Protein AF-A0A9E6C8R5-F1 (afdb_monomer_lite)

Structure (mmCIF, N/CA/C/O backbone):
data_AF-A0A9E6C8R5-F1
#
_entry.id   AF-A0A9E6C8R5-F1
#
loop_
_atom_site.group_PDB
_atom_site.id
_atom_site.type_symbol
_atom_site.label_atom_id
_atom_site.label_alt_id
_atom_site.label_comp_id
_atom_site.label_asym_id
_atom_site.label_entity_id
_atom_site.label_seq_id
_atom_site.pdbx_PDB_ins_code
_atom_site.Cartn_x
_atom_site.Cartn_y
_atom_site.Cartn_z
_atom_site.occupancy
_atom_site.B_iso_or_equiv
_atom_site.auth_seq_id
_atom_site.auth_comp_id
_atom_site.auth_asym_id
_atom_site.auth_atom_id
_atom_site.pdbx_PDB_model_num
ATOM 1 N N . MET A 1 1 ? -7.373 0.174 67.664 1.00 46.62 1 MET A N 1
ATOM 2 C CA . MET A 1 1 ? -8.237 0.165 66.466 1.00 46.62 1 MET A CA 1
ATOM 3 C C . MET A 1 1 ? -7.919 1.408 65.650 1.00 46.62 1 MET A C 1
ATOM 5 O O . MET A 1 1 ? -8.222 2.482 66.146 1.00 46.62 1 MET A O 1
ATOM 9 N N . PRO A 1 2 ? -7.239 1.314 64.494 1.00 46.78 2 PRO A N 1
ATOM 10 C CA . PRO A 1 2 ? -7.049 2.460 63.616 1.00 46.78 2 PRO A CA 1
ATOM 11 C C . PRO A 1 2 ? -8.087 2.467 62.489 1.00 46.78 2 PRO A C 1
ATOM 13 O O . PRO A 1 2 ? -8.407 1.441 61.888 1.00 46.78 2 PRO A O 1
ATOM 16 N N . GLU A 1 3 ? -8.628 3.652 62.257 1.00 43.75 3 GLU A N 1
ATOM 17 C CA . GLU A 1 3 ? -9.770 3.947 61.409 1.00 43.75 3 GLU A CA 1
ATOM 18 C C . GLU A 1 3 ? -9.451 3.735 59.923 1.00 43.75 3 GLU A C 1
ATOM 20 O O . GLU A 1 3 ? -8.502 4.290 59.368 1.00 43.75 3 GLU A O 1
ATOM 25 N N . THR A 1 4 ? -10.273 2.932 59.249 1.00 51.59 4 THR A N 1
ATOM 26 C CA . THR A 1 4 ? -10.232 2.734 57.799 1.00 51.59 4 THR A CA 1
ATOM 27 C C . THR A 1 4 ? -10.809 3.953 57.080 1.00 51.59 4 THR A C 1
ATOM 29 O O . THR A 1 4 ? -11.923 3.914 56.557 1.00 51.59 4 THR A O 1
ATOM 32 N N . GLY A 1 5 ? -10.039 5.039 57.022 1.00 42.12 5 GLY A N 1
ATOM 33 C CA . GLY A 1 5 ? -10.281 6.168 56.128 1.00 42.12 5 GLY A CA 1
ATOM 34 C C . GLY A 1 5 ? -9.971 5.777 54.684 1.00 42.12 5 GLY A C 1
ATOM 35 O O . GLY A 1 5 ? -8.916 6.115 54.151 1.00 42.12 5 GLY A O 1
ATOM 36 N N . LYS A 1 6 ? -10.873 5.027 54.037 1.00 45.75 6 LYS A N 1
ATOM 37 C CA . LYS A 1 6 ? -10.814 4.781 52.589 1.00 45.75 6 LYS A CA 1
ATOM 38 C C . LYS A 1 6 ? -11.034 6.109 51.867 1.00 45.75 6 LYS A C 1
ATOM 40 O O . LYS A 1 6 ? -12.167 6.514 51.623 1.00 45.75 6 LYS A O 1
ATOM 45 N N . ALA A 1 7 ? -9.945 6.783 51.514 1.00 43.62 7 ALA A N 1
ATOM 46 C CA . ALA A 1 7 ? -9.972 7.864 50.546 1.00 43.62 7 ALA A CA 1
ATOM 47 C C . ALA A 1 7 ? -10.438 7.288 49.198 1.00 43.62 7 ALA A C 1
ATOM 49 O O . ALA A 1 7 ? -9.645 6.727 48.441 1.00 43.62 7 ALA A O 1
ATOM 50 N N . ASN A 1 8 ? -11.735 7.406 48.905 1.00 55.06 8 ASN A N 1
ATOM 51 C CA . ASN A 1 8 ? -12.292 7.198 47.571 1.00 55.06 8 ASN A CA 1
ATOM 52 C C . ASN A 1 8 ? -11.778 8.320 46.660 1.00 55.06 8 ASN A C 1
ATOM 54 O O . ASN A 1 8 ? -12.483 9.277 46.356 1.00 55.06 8 ASN A O 1
ATOM 58 N N . HIS A 1 9 ? -10.507 8.239 46.271 1.00 60.25 9 HIS A N 1
ATOM 59 C CA . HIS A 1 9 ? -9.936 9.130 45.277 1.00 60.25 9 HIS A CA 1
ATOM 60 C C . HIS A 1 9 ? -10.519 8.723 43.925 1.00 60.25 9 HIS A C 1
ATOM 62 O O . HIS A 1 9 ? -10.131 7.709 43.345 1.00 60.25 9 HIS A O 1
ATOM 68 N N . GLU A 1 10 ? -11.497 9.485 43.444 1.00 69.62 10 GLU A N 1
ATOM 69 C CA . GLU A 1 10 ? -12.128 9.257 42.151 1.00 69.62 10 GLU A CA 1
ATOM 70 C C . GLU A 1 10 ? -11.094 9.487 41.033 1.00 69.62 10 GLU A C 1
ATOM 72 O O . GLU A 1 10 ? -10.751 10.613 40.668 1.00 69.62 10 GLU A O 1
ATOM 77 N N . ILE A 1 11 ? -10.518 8.402 40.507 1.00 80.38 11 ILE A N 1
ATOM 78 C CA . ILE A 1 11 ? -9.509 8.479 39.449 1.00 80.38 11 ILE A CA 1
ATOM 79 C C . ILE A 1 11 ? -10.226 8.786 38.130 1.00 80.38 11 ILE A C 1
ATOM 81 O O . ILE A 1 11 ? -10.865 7.921 37.533 1.00 80.38 11 ILE A O 1
ATOM 85 N N . ILE A 1 12 ? -10.092 10.020 37.645 1.00 84.69 12 ILE A N 1
ATOM 86 C CA . ILE A 1 12 ? -10.674 10.454 36.366 1.00 84.69 12 ILE A CA 1
ATOM 87 C C . ILE A 1 12 ? -9.771 10.015 35.207 1.00 84.69 12 ILE A C 1
ATOM 89 O O . ILE A 1 12 ? -8.586 10.330 35.188 1.00 84.69 12 ILE A O 1
ATOM 93 N N . GLY A 1 13 ? -10.304 9.349 34.187 1.00 85.81 13 GLY A N 1
ATOM 94 C CA . GLY A 1 13 ? -9.574 8.979 32.974 1.00 85.81 13 GLY A CA 1
ATOM 95 C C . GLY A 1 13 ? -10.303 9.391 31.696 1.00 85.81 13 GLY A C 1
ATOM 96 O O . GLY A 1 13 ? -11.513 9.603 31.678 1.00 85.81 13 GLY A O 1
ATOM 97 N N . TYR A 1 14 ? -9.563 9.534 30.598 1.00 90.00 14 TYR A N 1
ATOM 98 C CA . TYR A 1 14 ? -10.155 9.837 29.295 1.00 90.00 14 TYR A CA 1
ATOM 99 C C . TYR A 1 14 ? -10.626 8.553 28.606 1.00 90.00 14 TYR A C 1
ATOM 101 O O . TYR A 1 14 ? -9.840 7.628 28.403 1.00 90.00 14 TYR A O 1
ATOM 109 N N . CYS A 1 15 ? -11.900 8.495 28.214 1.00 88.81 15 CYS A N 1
ATOM 110 C CA . CYS A 1 15 ? -12.435 7.364 27.464 1.00 88.81 15 CYS A CA 1
ATOM 111 C C . CYS A 1 15 ? -12.283 7.595 25.946 1.00 88.81 15 CYS A C 1
ATOM 113 O O . CYS A 1 15 ? -12.940 8.495 25.420 1.00 88.81 15 CYS A O 1
ATOM 115 N N . PRO A 1 16 ? -11.517 6.769 25.204 1.00 88.06 16 PRO A N 1
ATOM 116 C CA . PRO A 1 16 ? -11.332 6.942 23.758 1.00 88.06 16 PRO A CA 1
ATOM 117 C C . PRO A 1 16 ? -12.600 6.660 22.938 1.00 88.06 16 PRO A C 1
ATOM 119 O O . PRO A 1 16 ? -12.748 7.198 21.844 1.00 88.06 16 PRO A O 1
ATOM 122 N N . LYS A 1 17 ? -13.536 5.852 23.461 1.00 86.19 17 LYS A N 1
ATOM 123 C CA . LYS A 1 17 ? -14.826 5.583 22.800 1.00 86.19 17 LYS A CA 1
ATOM 124 C C . LYS A 1 17 ? -15.807 6.747 22.953 1.00 86.19 17 LYS A C 1
ATOM 126 O O . LYS A 1 17 ? -16.404 7.170 21.974 1.00 86.19 17 LYS A O 1
ATOM 131 N N . CYS A 1 18 ? -15.946 7.286 24.164 1.00 84.94 18 CYS A N 1
ATOM 132 C CA . CYS A 1 18 ? -16.895 8.368 24.450 1.00 84.94 18 CYS A CA 1
ATOM 133 C C . CYS A 1 18 ? -16.285 9.776 24.359 1.00 84.94 18 CYS A C 1
ATOM 135 O O . CYS A 1 18 ? -16.958 10.739 24.715 1.00 84.94 18 CYS A O 1
ATOM 137 N N . ARG A 1 19 ? -15.004 9.885 23.984 1.00 88.06 19 ARG A N 1
ATOM 138 C CA . ARG A 1 19 ? -14.219 11.123 23.836 1.00 88.06 19 ARG A CA 1
ATOM 139 C C . ARG A 1 19 ? -14.355 12.147 24.975 1.00 88.06 19 ARG A C 1
ATOM 141 O O . ARG A 1 19 ? -14.205 13.341 24.743 1.00 88.06 19 ARG A O 1
ATOM 148 N N . ALA A 1 20 ? -14.590 11.703 26.209 1.00 88.06 20 ALA A N 1
ATOM 149 C CA . ALA A 1 20 ? -14.693 12.590 27.369 1.00 88.06 20 ALA A CA 1
ATOM 150 C C . ALA A 1 20 ? -13.977 12.008 28.592 1.00 88.06 20 ALA A C 1
ATOM 152 O O . ALA A 1 20 ? -13.767 10.792 28.685 1.00 88.06 20 ALA A O 1
ATOM 153 N N . LYS A 1 21 ? -13.617 12.891 29.528 1.00 88.50 21 LYS A N 1
ATOM 154 C CA . LYS A 1 21 ? -13.040 12.539 30.831 1.00 88.50 21 LYS A CA 1
ATOM 155 C C . LYS A 1 21 ? -14.154 12.050 31.757 1.00 88.50 21 LYS A C 1
ATOM 157 O O . LYS A 1 21 ? -15.182 12.709 31.863 1.00 88.50 21 LYS A O 1
ATOM 162 N N . ARG A 1 22 ? -13.972 10.883 32.370 1.00 87.81 22 ARG A N 1
ATOM 163 C CA . ARG A 1 22 ? -14.955 10.227 33.245 1.00 87.81 22 ARG A CA 1
ATOM 164 C C . ARG A 1 22 ? -14.255 9.459 34.372 1.00 87.81 22 ARG A C 1
ATOM 166 O O . ARG A 1 22 ? -13.085 9.111 34.196 1.00 87.81 22 ARG A O 1
ATOM 173 N N . PRO A 1 23 ? -14.940 9.163 35.488 1.00 88.50 23 PRO A N 1
ATOM 174 C CA . PRO A 1 23 ? -14.407 8.271 36.512 1.00 88.50 23 PRO A CA 1
ATOM 175 C C . PRO A 1 23 ? -14.129 6.880 35.947 1.00 88.50 23 PRO A C 1
ATOM 177 O O . PRO A 1 23 ? -14.907 6.341 35.154 1.00 88.50 23 PRO A O 1
ATOM 180 N N . ILE A 1 24 ? -12.999 6.307 36.348 1.00 85.88 24 ILE A N 1
ATOM 181 C CA . ILE A 1 24 ? -12.630 4.932 36.019 1.00 85.88 24 ILE A CA 1
ATOM 182 C C . ILE A 1 24 ? -13.363 3.992 36.982 1.00 85.88 24 ILE A C 1
ATOM 184 O O . ILE A 1 24 ? -13.130 4.046 38.186 1.00 85.88 24 ILE A O 1
ATOM 188 N N . GLN A 1 25 ? -14.205 3.099 36.458 1.00 85.25 25 GLN A N 1
ATOM 189 C CA . GLN A 1 25 ? -14.754 1.984 37.235 1.00 85.25 25 GLN A CA 1
ATOM 190 C C . GLN A 1 25 ? -13.747 0.829 37.286 1.00 85.25 25 GLN A C 1
ATOM 192 O O . GLN A 1 25 ? -13.113 0.525 36.273 1.00 85.25 25 GLN A O 1
ATOM 197 N N . ASN A 1 26 ? -13.619 0.177 38.445 1.00 82.88 26 ASN A N 1
ATOM 198 C CA . ASN A 1 26 ? -12.652 -0.898 38.717 1.00 82.88 26 ASN A CA 1
ATOM 199 C C . ASN A 1 26 ? -11.202 -0.515 38.338 1.00 82.88 26 ASN A C 1
ATOM 201 O O . ASN A 1 26 ? -10.654 -1.066 37.380 1.00 82.88 26 ASN A O 1
ATOM 205 N N . PRO A 1 27 ? -10.590 0.469 39.029 1.00 82.12 27 PRO A N 1
ATOM 206 C CA . PRO A 1 27 ? -9.219 0.886 38.757 1.00 82.12 27 PRO A CA 1
ATOM 207 C C . PRO A 1 27 ? -8.209 -0.171 39.236 1.00 82.12 27 PRO A C 1
ATOM 209 O O . PRO A 1 27 ? -7.973 -0.322 40.431 1.00 82.12 27 PRO A O 1
ATOM 212 N N . GLU A 1 28 ? -7.568 -0.860 38.297 1.00 83.00 28 GLU A N 1
ATOM 213 C CA . GLU A 1 28 ? -6.452 -1.773 38.549 1.00 83.00 28 GLU A CA 1
ATOM 214 C C . GLU A 1 28 ? -5.106 -1.076 38.274 1.00 83.00 28 GLU A C 1
ATOM 216 O O . GLU A 1 28 ? -4.929 -0.480 37.199 1.00 83.00 28 GLU A O 1
ATOM 221 N N . PRO A 1 29 ? -4.133 -1.144 39.202 1.00 83.88 29 PRO A N 1
ATOM 222 C CA . PRO A 1 29 ? -2.776 -0.672 38.956 1.00 83.88 29 PRO A CA 1
ATOM 223 C C . PRO A 1 29 ? -2.052 -1.625 37.991 1.00 83.88 29 PRO A C 1
ATOM 225 O O . PRO A 1 29 ? -1.995 -2.834 38.200 1.00 83.88 29 PRO A O 1
ATOM 228 N N . VAL A 1 30 ? -1.483 -1.082 36.918 1.00 83.50 30 VAL A N 1
ATOM 229 C CA . VAL A 1 30 ? -0.715 -1.818 35.908 1.00 83.50 30 VAL A CA 1
ATOM 230 C C . VAL A 1 30 ? 0.536 -1.042 35.529 1.00 83.50 3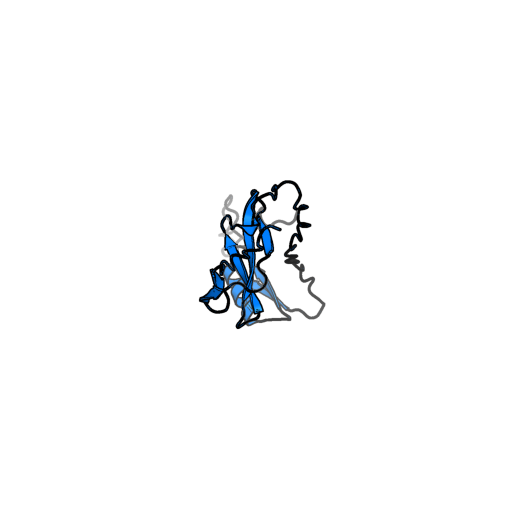0 VAL A C 1
ATOM 232 O O . VAL A 1 30 ? 0.487 0.145 35.215 1.00 83.50 30 VAL A O 1
ATOM 235 N N . PHE A 1 31 ? 1.665 -1.737 35.459 1.00 82.00 31 PHE A N 1
ATOM 236 C CA . PHE A 1 31 ? 2.895 -1.168 34.924 1.00 82.00 31 PHE A CA 1
ATOM 237 C C . PHE A 1 31 ? 2.937 -1.317 33.399 1.00 82.00 31 PHE A C 1
ATOM 239 O O . PHE A 1 31 ? 2.556 -2.342 32.827 1.00 82.00 31 PHE A O 1
ATOM 246 N N . THR A 1 32 ? 3.382 -0.263 32.717 1.00 82.44 32 THR A N 1
ATOM 247 C CA . THR A 1 32 ? 3.688 -0.317 31.279 1.00 82.44 32 THR A CA 1
ATOM 248 C C . THR A 1 32 ? 4.952 -1.142 31.021 1.00 82.44 32 THR A C 1
ATOM 250 O O . THR A 1 32 ? 5.731 -1.395 31.936 1.00 82.44 32 THR A O 1
ATOM 253 N N . SER A 1 33 ? 5.206 -1.513 29.760 1.00 76.31 33 SER A N 1
ATOM 254 C CA . SER A 1 33 ? 6.430 -2.227 29.346 1.00 76.31 33 SER A CA 1
ATOM 255 C C . SER A 1 33 ? 7.724 -1.528 29.771 1.00 76.31 33 SER A C 1
ATOM 257 O O . SER A 1 33 ? 8.744 -2.179 29.945 1.00 76.31 33 SER A O 1
ATOM 259 N N . ASN A 1 34 ? 7.667 -0.207 29.951 1.00 75.75 34 ASN A N 1
ATOM 260 C CA . ASN A 1 34 ? 8.807 0.626 30.320 1.00 75.75 34 ASN A CA 1
ATOM 261 C C . ASN A 1 34 ? 8.826 0.923 31.833 1.00 75.75 34 ASN A C 1
ATOM 263 O O . ASN A 1 34 ? 9.422 1.908 32.255 1.00 75.75 34 ASN A O 1
ATOM 267 N N . GLY A 1 35 ? 8.089 0.152 32.644 1.00 76.06 35 GLY A N 1
ATOM 268 C CA . GLY A 1 35 ? 8.045 0.285 34.104 1.00 76.06 35 GLY A CA 1
ATOM 269 C C . GLY A 1 35 ? 7.279 1.504 34.632 1.00 76.06 35 GLY A C 1
ATOM 270 O O . GLY A 1 35 ? 7.228 1.710 35.841 1.00 76.06 35 GLY A O 1
ATOM 271 N N . ARG A 1 36 ? 6.653 2.320 33.769 1.00 81.00 36 ARG A N 1
ATOM 272 C CA . ARG A 1 36 ? 5.875 3.489 34.219 1.00 81.00 36 ARG A CA 1
ATOM 273 C C . ARG A 1 36 ? 4.543 3.037 34.835 1.00 81.00 36 ARG A C 1
ATOM 275 O O . ARG A 1 36 ? 3.867 2.225 34.189 1.00 81.00 36 ARG A O 1
ATOM 282 N N . PRO A 1 37 ? 4.147 3.576 36.004 1.00 85.06 37 PRO A N 1
ATOM 283 C CA . PRO A 1 37 ? 2.877 3.261 36.649 1.00 85.06 37 PRO A CA 1
ATOM 284 C C . PRO A 1 37 ? 1.697 3.802 35.837 1.00 85.06 37 PRO A C 1
ATOM 286 O O . PRO A 1 37 ? 1.746 4.908 35.281 1.00 85.06 37 PRO A O 1
ATOM 289 N N . ALA A 1 38 ? 0.634 3.013 35.760 1.00 87.31 38 ALA A N 1
ATOM 290 C CA . ALA A 1 38 ? -0.601 3.375 35.092 1.00 87.31 38 ALA A CA 1
ATOM 291 C C . ALA A 1 38 ? -1.797 2.688 35.757 1.00 87.31 38 ALA A C 1
ATOM 293 O O . ALA A 1 38 ? -1.676 1.660 36.409 1.00 87.31 38 ALA A O 1
ATOM 294 N N . VAL A 1 39 ? -2.984 3.248 35.565 1.00 87.50 39 VAL A N 1
ATOM 295 C CA . VAL A 1 39 ? -4.241 2.644 36.008 1.00 87.50 39 VAL A CA 1
ATOM 296 C C . VAL A 1 39 ? -5.061 2.267 34.792 1.00 87.50 39 VAL A C 1
ATOM 298 O O . VAL A 1 39 ? -5.302 3.092 33.903 1.00 87.50 39 VAL A O 1
ATOM 301 N N . ARG A 1 40 ? -5.517 1.019 34.766 1.00 86.62 40 ARG A N 1
ATOM 302 C CA . ARG A 1 40 ? -6.498 0.533 33.802 1.00 86.62 40 ARG A CA 1
ATOM 303 C C . ARG A 1 40 ? -7.835 0.358 34.505 1.00 86.62 40 ARG A C 1
ATOM 305 O O . ARG A 1 40 ? -7.882 -0.071 35.643 1.00 86.62 40 ARG A O 1
ATOM 312 N N . GLY A 1 41 ? -8.921 0.653 33.811 1.00 89.44 41 GLY A N 1
ATOM 313 C CA . GLY A 1 41 ? -10.250 0.257 34.259 1.00 89.44 41 GLY A CA 1
ATOM 314 C C . GLY A 1 41 ? -11.272 0.404 33.147 1.00 89.44 41 GLY A C 1
ATOM 315 O O . GLY A 1 41 ? -10.923 0.415 31.961 1.00 89.44 41 GLY A O 1
ATOM 316 N N . THR A 1 42 ? -12.536 0.516 33.528 1.00 90.19 42 THR A N 1
ATOM 317 C CA . THR A 1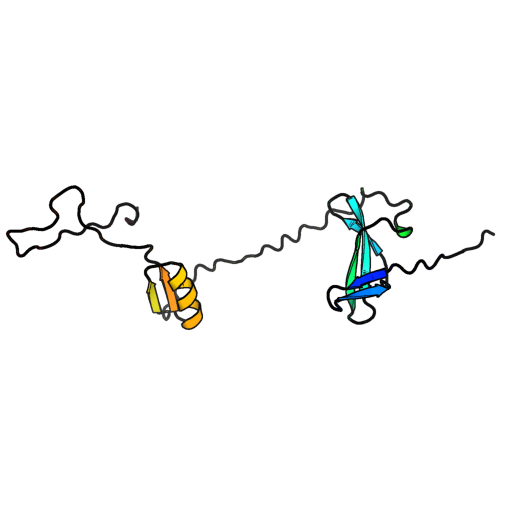 42 ? -13.683 0.428 32.623 1.00 90.19 42 THR A CA 1
ATOM 318 C C . THR A 1 42 ? -14.495 1.718 32.643 1.00 90.19 42 THR A C 1
ATOM 320 O O . THR A 1 42 ? -14.630 2.386 33.666 1.00 90.19 42 THR A O 1
ATOM 323 N N . CYS A 1 43 ? -15.015 2.107 31.481 1.00 88.00 43 CYS A N 1
ATOM 324 C CA . CYS A 1 43 ? -15.901 3.252 31.342 1.00 88.00 43 CYS A CA 1
ATOM 325 C C . CYS A 1 43 ? -17.329 2.888 31.787 1.00 88.00 43 CYS A C 1
ATOM 327 O O . CYS A 1 43 ? -17.880 1.947 31.212 1.00 88.00 43 CYS A O 1
ATOM 329 N N . PRO A 1 44 ? -17.966 3.671 32.680 1.00 88.19 44 PRO A N 1
ATOM 330 C CA . PRO A 1 44 ? -19.337 3.424 33.149 1.00 88.19 44 PRO A CA 1
ATOM 331 C C . PRO A 1 44 ? -20.390 3.442 32.034 1.00 88.19 44 PRO A C 1
ATOM 333 O O . PRO A 1 44 ? -21.420 2.795 32.141 1.00 88.19 44 PRO A O 1
ATOM 336 N N . VAL A 1 45 ? -20.145 4.208 30.966 1.00 87.19 45 VAL A N 1
ATOM 337 C CA . VAL A 1 45 ? -21.152 4.470 29.924 1.00 87.19 45 VAL A CA 1
ATOM 338 C C . VAL A 1 45 ? -21.095 3.450 28.792 1.00 87.19 45 VAL A C 1
ATOM 340 O O . VAL A 1 45 ? -22.122 3.007 28.301 1.00 87.19 45 VAL A O 1
ATOM 343 N N . CYS A 1 46 ? -19.893 3.099 28.330 1.00 87.06 46 CYS A N 1
ATOM 344 C CA . CYS A 1 46 ? -19.726 2.262 27.134 1.00 87.06 46 CYS A CA 1
ATOM 345 C C . CYS A 1 46 ? -19.011 0.934 27.389 1.00 87.06 46 CYS A C 1
ATOM 347 O O . CYS A 1 46 ? -18.692 0.229 26.430 1.00 87.06 46 CYS A O 1
ATOM 349 N N . GLY A 1 47 ? -18.626 0.648 28.637 1.00 84.00 47 GLY A N 1
ATOM 350 C CA . GLY A 1 47 ? -17.791 -0.508 28.975 1.00 84.00 47 GLY A CA 1
ATOM 351 C C . GLY A 1 47 ? -16.394 -0.485 28.334 1.00 84.00 47 GLY A C 1
ATOM 352 O O . GLY A 1 47 ? -15.670 -1.474 28.359 1.00 84.00 47 GLY A O 1
ATOM 353 N N . GLY A 1 48 ? -15.994 0.621 27.697 1.00 85.12 48 GLY A N 1
ATOM 354 C CA . GLY A 1 48 ? -14.692 0.752 27.051 1.00 85.12 48 GLY A CA 1
ATOM 355 C C . GLY A 1 48 ? -13.554 0.809 28.065 1.00 85.12 48 GLY A C 1
ATOM 356 O O . GLY A 1 48 ? -13.697 1.405 29.128 1.00 85.12 48 GLY A O 1
ATOM 357 N N . THR A 1 49 ? -12.397 0.252 27.718 1.00 86.38 49 THR A N 1
ATOM 358 C CA . THR A 1 49 ? -11.204 0.327 28.567 1.00 86.38 49 THR A CA 1
ATOM 359 C C . THR A 1 49 ? -10.687 1.760 28.649 1.00 86.38 49 THR A C 1
ATOM 361 O O . THR A 1 49 ? -10.361 2.361 27.620 1.00 86.38 49 THR A O 1
ATOM 364 N N . ILE A 1 50 ? -10.581 2.286 29.864 1.00 88.94 50 ILE A N 1
ATOM 365 C CA . ILE A 1 50 ? -9.938 3.563 30.166 1.00 88.94 50 ILE A CA 1
ATOM 366 C C . ILE A 1 50 ? -8.532 3.272 30.688 1.00 88.94 50 ILE A C 1
ATOM 368 O O . ILE A 1 50 ? -8.331 2.366 31.496 1.00 88.94 50 ILE A O 1
ATOM 372 N N . PHE A 1 51 ? -7.558 4.038 30.204 1.00 88.19 51 PHE A N 1
ATOM 373 C CA . PHE A 1 51 ? -6.169 3.939 30.627 1.00 88.19 51 PHE A CA 1
ATOM 374 C C . PHE A 1 51 ? -5.673 5.323 31.034 1.00 88.19 51 PHE A C 1
ATOM 376 O O . PHE A 1 51 ? -5.748 6.266 30.244 1.00 88.19 51 PHE A O 1
ATOM 383 N N . ARG A 1 52 ? -5.182 5.453 32.267 1.00 84.62 52 ARG A N 1
ATOM 384 C CA . ARG A 1 52 ? -4.584 6.683 32.790 1.00 84.62 52 ARG A CA 1
ATOM 385 C C . ARG A 1 52 ? -3.129 6.411 33.138 1.00 84.62 52 ARG A C 1
ATOM 387 O O . ARG A 1 52 ? -2.836 5.566 33.973 1.00 84.62 52 ARG A O 1
ATOM 394 N N . LEU A 1 53 ? -2.227 7.154 32.513 1.00 84.00 53 LEU A N 1
ATOM 395 C CA . LEU A 1 53 ? -0.810 7.161 32.869 1.00 84.00 53 LEU A CA 1
ATOM 396 C C . LEU A 1 53 ? -0.602 7.994 34.140 1.00 84.00 53 LEU A C 1
ATOM 398 O O . LEU A 1 53 ? -1.182 9.074 34.259 1.00 84.00 53 LEU A O 1
ATOM 402 N N . GLY A 1 54 ? 0.236 7.512 35.057 1.00 80.31 54 GLY A N 1
ATOM 403 C CA . GLY A 1 54 ? 0.615 8.236 36.271 1.00 80.31 54 GLY A CA 1
ATOM 404 C C . GLY A 1 54 ? 0.541 7.379 37.532 1.00 80.31 54 GLY A C 1
ATOM 405 O O . GLY A 1 54 ? -0.246 6.436 37.615 1.00 80.31 54 GLY A O 1
ATOM 406 N N . ALA A 1 55 ? 1.361 7.740 38.520 1.00 70.19 55 ALA A N 1
ATOM 407 C CA . ALA A 1 55 ? 1.316 7.137 39.843 1.00 70.19 55 ALA A CA 1
ATOM 408 C C . ALA A 1 55 ? 0.016 7.554 40.538 1.00 70.19 55 ALA A C 1
ATOM 410 O O . ALA A 1 55 ? -0.239 8.736 40.760 1.00 70.19 55 ALA A O 1
ATOM 411 N N . THR A 1 56 ? -0.827 6.578 40.845 1.00 71.62 56 THR A N 1
ATOM 412 C CA . THR A 1 56 ? -1.964 6.750 41.755 1.00 71.62 56 THR A CA 1
ATOM 413 C C 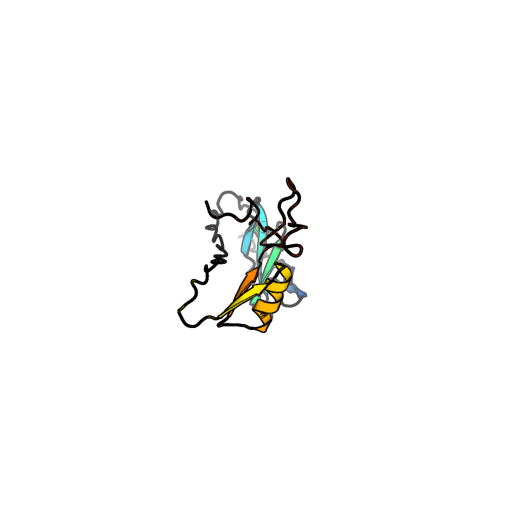. THR A 1 56 ? -1.607 6.162 43.120 1.00 71.62 56 THR A C 1
ATOM 415 O O . THR A 1 56 ? -0.687 5.344 43.189 1.00 71.62 56 THR A O 1
ATOM 418 N N . PRO A 1 57 ? -2.335 6.508 44.199 1.00 71.25 57 PRO A N 1
ATOM 419 C CA . PRO A 1 57 ? -2.118 5.921 45.528 1.00 71.25 57 PRO A CA 1
ATOM 420 C C . PRO A 1 57 ? -2.115 4.382 45.530 1.00 71.25 57 PRO A C 1
ATOM 422 O O . PRO A 1 57 ? -1.424 3.768 46.331 1.00 71.25 57 PRO A O 1
ATOM 425 N N . LEU A 1 58 ? -2.794 3.761 44.557 1.00 66.94 58 LEU A N 1
ATOM 426 C CA . LEU A 1 58 ? -2.817 2.310 44.325 1.00 66.94 58 LEU A CA 1
ATOM 427 C C . LEU A 1 58 ? -1.453 1.697 43.941 1.00 66.94 58 LEU A C 1
ATOM 429 O O . LEU A 1 58 ? -1.348 0.481 43.847 1.00 66.94 58 LEU A O 1
ATOM 433 N N . HIS A 1 59 ? -0.425 2.512 43.692 1.00 65.69 59 HIS A N 1
ATOM 434 C CA . HIS A 1 59 ? 0.937 2.066 43.378 1.00 65.69 59 HIS A CA 1
ATOM 435 C C . HIS A 1 59 ? 1.895 2.130 44.582 1.00 65.69 59 HIS A C 1
ATOM 437 O O . HIS A 1 59 ? 3.058 1.753 44.441 1.00 65.69 59 HIS A O 1
ATOM 443 N N . GLN A 1 60 ? 1.450 2.602 45.756 1.00 67.12 60 GLN A N 1
ATOM 444 C CA . GLN A 1 60 ? 2.278 2.608 46.968 1.00 67.12 60 GLN A CA 1
ATOM 445 C C . GLN A 1 60 ? 2.590 1.162 47.390 1.00 67.12 60 GLN A C 1
ATOM 447 O O . GLN A 1 60 ? 1.703 0.425 47.804 1.00 67.12 60 GLN A O 1
ATOM 452 N N . GLY A 1 61 ? 3.854 0.750 47.252 1.00 66.06 61 GLY A N 1
ATOM 453 C CA . GLY A 1 61 ? 4.340 -0.573 47.669 1.00 66.06 61 GLY A CA 1
ATOM 454 C C . GLY A 1 61 ? 4.378 -1.656 46.583 1.00 66.06 61 GLY A C 1
ATOM 455 O O . GLY A 1 61 ? 4.847 -2.757 46.858 1.00 66.06 61 GLY A O 1
ATOM 456 N N . LEU A 1 62 ? 3.955 -1.370 45.346 1.00 65.69 62 LEU A N 1
ATOM 457 C CA . LEU A 1 62 ? 4.077 -2.312 44.225 1.00 65.69 62 LEU A CA 1
ATOM 458 C C . LEU A 1 62 ? 5.364 -2.031 43.437 1.00 65.69 62 LEU A C 1
ATOM 460 O O . LEU A 1 62 ? 5.536 -0.941 42.892 1.00 65.69 62 LEU A O 1
ATOM 464 N N . THR A 1 63 ? 6.275 -3.005 43.352 1.00 59.28 63 THR A N 1
ATOM 465 C CA . THR A 1 63 ? 7.481 -2.884 42.519 1.00 59.28 63 THR A CA 1
ATOM 466 C C . THR A 1 63 ? 7.201 -3.348 41.077 1.00 59.28 63 THR A C 1
ATOM 468 O O . THR A 1 63 ? 6.487 -4.333 40.874 1.00 59.28 63 THR A O 1
ATOM 471 N N . PRO A 1 64 ? 7.779 -2.699 40.043 1.00 61.88 64 PRO A N 1
ATOM 472 C CA . PRO A 1 64 ? 7.576 -3.070 38.632 1.00 61.88 64 PRO A CA 1
ATOM 473 C C . PRO A 1 64 ? 8.070 -4.480 38.246 1.00 61.88 64 PRO A C 1
ATOM 475 O O . PRO A 1 64 ? 7.833 -4.932 37.126 1.00 61.88 64 PRO A O 1
ATOM 478 N N . ALA A 1 65 ? 8.780 -5.168 39.148 1.00 58.00 65 ALA A N 1
ATOM 479 C CA . ALA A 1 65 ? 9.549 -6.379 38.870 1.00 58.00 65 ALA A CA 1
ATOM 480 C C . ALA A 1 65 ? 8.706 -7.659 38.692 1.00 58.00 65 ALA A C 1
ATOM 482 O O . ALA A 1 65 ? 9.248 -8.679 38.275 1.00 58.00 65 ALA A O 1
ATOM 483 N N . GLN A 1 66 ? 7.399 -7.636 38.984 1.00 54.62 66 GLN A N 1
ATOM 484 C CA . GLN A 1 66 ? 6.557 -8.846 38.962 1.00 54.62 66 GLN A CA 1
ATOM 485 C C . GLN A 1 66 ? 5.453 -8.862 37.902 1.00 54.62 66 GLN A C 1
ATOM 487 O O . GLN A 1 66 ? 4.738 -9.859 37.774 1.00 54.62 66 GLN A O 1
ATOM 492 N N . THR A 1 67 ? 5.314 -7.819 37.083 1.00 48.09 67 THR A N 1
ATOM 493 C CA . THR A 1 67 ? 4.456 -7.919 35.897 1.00 48.09 67 THR A CA 1
ATOM 494 C C . THR A 1 67 ? 5.151 -8.800 34.872 1.00 48.09 67 THR A C 1
ATOM 496 O O . THR A 1 67 ? 5.924 -8.321 34.045 1.00 48.09 67 THR A O 1
ATOM 499 N N . LYS A 1 68 ? 4.868 -10.109 34.960 1.00 50.78 68 LYS A N 1
ATOM 500 C CA . LYS A 1 68 ? 5.129 -11.110 33.925 1.00 50.78 68 LYS A CA 1
ATOM 501 C C . LYS A 1 68 ? 4.957 -10.432 32.578 1.00 50.78 68 LYS A C 1
ATOM 503 O O . LYS A 1 68 ? 3.883 -9.886 32.305 1.00 50.78 68 LYS A O 1
ATOM 508 N N . ALA A 1 69 ? 6.028 -10.440 31.784 1.00 49.22 69 ALA A N 1
ATOM 509 C CA . ALA A 1 69 ? 5.974 -10.099 30.379 1.00 49.22 69 ALA A CA 1
ATOM 510 C C . ALA A 1 69 ? 4.667 -10.677 29.840 1.00 49.22 69 ALA A C 1
ATOM 512 O O . ALA A 1 69 ? 4.463 -11.894 29.882 1.00 49.22 69 ALA A O 1
ATOM 513 N N . LYS A 1 70 ? 3.734 -9.806 29.425 1.00 49.34 70 LYS A N 1
ATOM 514 C CA . LYS A 1 70 ? 2.602 -10.262 28.621 1.00 49.34 70 LYS A CA 1
ATOM 515 C C . LYS A 1 70 ? 3.223 -11.185 27.577 1.00 49.34 70 LYS A C 1
ATOM 517 O O . LYS A 1 70 ? 4.237 -10.767 26.999 1.00 49.34 70 LYS A O 1
ATOM 522 N N . PRO A 1 71 ? 2.664 -12.383 27.309 1.00 42.25 71 PRO A N 1
ATOM 523 C CA . PRO A 1 71 ? 3.019 -13.037 26.073 1.00 42.25 71 PRO A CA 1
ATOM 524 C C . PRO A 1 71 ? 2.821 -11.945 25.044 1.00 42.25 71 PRO A C 1
ATOM 526 O O . PRO A 1 71 ? 1.754 -11.316 24.997 1.00 42.25 71 PRO A O 1
ATOM 529 N N . SER A 1 72 ? 3.896 -11.622 24.332 1.00 47.50 72 SER A N 1
ATOM 530 C CA . SER A 1 72 ? 3.776 -10.961 23.062 1.00 47.50 72 SER A CA 1
ATOM 531 C C . SER A 1 72 ? 2.795 -11.856 22.323 1.00 47.50 72 SER A C 1
ATOM 533 O O . SER A 1 72 ? 3.166 -12.830 21.681 1.00 47.50 72 SER A O 1
ATOM 535 N N . THR A 1 73 ? 1.502 -11.542 22.419 1.00 49.47 73 THR A N 1
ATOM 536 C CA . THR A 1 73 ? 0.608 -11.687 21.298 1.00 49.47 73 THR A CA 1
ATOM 537 C C . THR A 1 73 ? 1.195 -10.669 20.349 1.00 49.47 73 THR A C 1
ATOM 539 O O . THR A 1 73 ? 0.734 -9.536 20.207 1.00 49.47 73 THR A O 1
ATOM 542 N N . GLN A 1 74 ? 2.309 -11.092 19.746 1.00 60.56 74 GLN A N 1
ATOM 543 C CA . GLN A 1 74 ? 2.680 -10.791 18.409 1.00 60.56 74 GLN A CA 1
ATOM 544 C C . GLN A 1 74 ? 1.359 -11.061 17.725 1.00 60.56 74 GLN A C 1
ATOM 546 O O . GLN A 1 74 ? 0.967 -12.195 17.459 1.00 60.56 74 GLN A O 1
ATOM 551 N N . ARG A 1 75 ? 0.576 -9.993 17.566 1.00 51.97 75 ARG A N 1
ATOM 552 C CA . ARG A 1 75 ? -0.416 -9.938 16.532 1.00 51.97 75 ARG A CA 1
ATOM 553 C C . ARG A 1 75 ? 0.478 -9.994 15.316 1.00 51.97 75 ARG A C 1
ATOM 555 O O . ARG A 1 75 ? 0.860 -8.959 14.771 1.00 51.97 75 ARG A O 1
ATOM 562 N N . THR A 1 76 ? 0.895 -11.214 14.983 1.00 47.66 76 THR A N 1
ATOM 563 C CA . THR A 1 76 ? 1.264 -11.634 13.665 1.00 47.66 76 THR A CA 1
ATOM 564 C C . THR A 1 76 ? 0.058 -11.161 12.897 1.00 47.66 76 THR A C 1
ATOM 566 O O . THR A 1 76 ? -1.000 -11.779 12.812 1.00 47.66 76 THR A O 1
ATOM 569 N N . ARG A 1 77 ? 0.175 -9.938 12.380 1.00 53.16 77 ARG A N 1
ATOM 570 C CA . ARG A 1 77 ? -0.475 -9.606 11.144 1.00 53.16 77 ARG A CA 1
ATOM 571 C C . ARG A 1 77 ? 0.217 -10.563 10.190 1.00 53.16 77 ARG A C 1
ATOM 573 O O . ARG A 1 77 ? 1.116 -10.165 9.461 1.00 53.16 77 ARG A O 1
ATOM 580 N N . ASN A 1 78 ? -0.224 -11.821 10.212 1.00 56.16 78 ASN A N 1
ATOM 581 C CA . ASN A 1 78 ? -0.282 -12.669 9.055 1.00 56.16 78 ASN A CA 1
ATOM 582 C C . ASN A 1 78 ? -1.224 -11.912 8.125 1.00 56.16 78 ASN A C 1
ATOM 584 O O . ASN A 1 78 ? -2.372 -12.265 7.889 1.00 56.16 78 ASN A O 1
ATOM 588 N N . ARG A 1 79 ? -0.706 -10.810 7.574 1.00 52.34 79 ARG A N 1
ATOM 589 C CA . ARG A 1 79 ? -0.968 -10.448 6.210 1.00 52.34 79 ARG A CA 1
ATOM 590 C C . ARG A 1 79 ? -0.276 -11.558 5.452 1.00 52.34 79 ARG A C 1
ATOM 592 O O . ARG A 1 79 ? 0.824 -11.375 4.945 1.00 52.34 79 ARG A O 1
ATOM 599 N N . SER A 1 80 ? -0.915 -12.724 5.473 1.00 52.47 80 SER A N 1
ATOM 600 C CA . SER A 1 80 ? -0.682 -13.777 4.530 1.00 52.47 80 SER A CA 1
ATOM 601 C C . SER A 1 80 ? -0.808 -13.048 3.209 1.00 52.47 80 SER A C 1
ATOM 603 O O . SER A 1 80 ? -1.900 -12.676 2.775 1.00 52.47 80 SER A O 1
ATOM 605 N N . GLN A 1 81 ? 0.335 -12.718 2.617 1.00 60.62 81 GLN A N 1
ATOM 606 C CA . GLN A 1 81 ? 0.421 -12.641 1.184 1.00 60.62 81 GLN A CA 1
ATOM 607 C C . GLN A 1 81 ? 0.081 -14.061 0.765 1.00 60.62 81 GLN A C 1
ATOM 609 O O . GLN A 1 81 ? 0.950 -14.901 0.595 1.00 60.62 81 GLN A O 1
ATOM 614 N N . THR A 1 82 ? -1.218 -14.357 0.717 1.00 48.00 82 THR A N 1
ATOM 615 C CA . THR A 1 82 ? -1.735 -15.433 -0.093 1.00 48.00 82 THR A CA 1
ATOM 616 C C . THR A 1 82 ? -1.238 -15.061 -1.471 1.00 48.00 82 THR A C 1
ATOM 618 O O . THR A 1 82 ? -1.789 -14.164 -2.121 1.00 48.00 82 THR A O 1
ATOM 621 N N . THR A 1 83 ? -0.119 -15.660 -1.860 1.00 50.47 83 THR A N 1
ATOM 622 C CA . THR A 1 83 ? 0.197 -15.924 -3.246 1.00 50.47 83 THR A CA 1
ATOM 623 C C . THR A 1 83 ? -1.066 -16.588 -3.765 1.00 50.47 83 THR A C 1
ATOM 625 O O . THR A 1 83 ? -1.351 -17.743 -3.475 1.00 50.47 83 THR A O 1
ATOM 628 N N . LYS A 1 84 ? -1.952 -15.782 -4.363 1.00 58.06 84 LYS A N 1
ATOM 629 C CA . LYS A 1 84 ? -3.180 -16.280 -4.964 1.00 58.06 84 LYS A CA 1
ATOM 630 C C . LYS A 1 84 ? -2.704 -17.133 -6.129 1.00 58.06 84 LYS A C 1
ATOM 632 O O . LYS A 1 84 ? -2.464 -16.599 -7.210 1.00 58.06 84 LYS A O 1
ATOM 637 N N . THR A 1 85 ? -2.463 -18.414 -5.878 1.00 56.22 85 THR A N 1
ATOM 638 C CA . THR A 1 85 ? -2.262 -19.399 -6.928 1.00 56.22 85 THR A CA 1
ATOM 639 C C . THR A 1 85 ? -3.538 -19.338 -7.762 1.00 56.22 85 THR A C 1
ATOM 641 O O . THR A 1 85 ? -4.623 -19.479 -7.189 1.00 56.22 85 THR A O 1
ATOM 644 N N . PRO A 1 86 ? -3.458 -18.977 -9.053 1.00 56.59 86 PRO A N 1
ATOM 645 C CA . PRO A 1 86 ? -4.647 -18.812 -9.870 1.00 56.59 86 PRO A CA 1
ATOM 646 C C . PRO A 1 86 ? -5.323 -20.177 -9.982 1.00 56.59 86 PRO A C 1
ATOM 648 O O . PRO A 1 86 ? -4.821 -21.070 -10.657 1.00 56.59 86 PRO A O 1
ATOM 651 N N . GLY A 1 87 ? -6.442 -20.351 -9.276 1.00 58.78 87 GLY A N 1
ATOM 652 C CA . GLY A 1 87 ? -7.360 -21.449 -9.550 1.00 58.78 87 GLY A CA 1
ATOM 653 C C . GLY A 1 87 ? -7.810 -21.347 -11.007 1.00 58.78 87 GLY A C 1
ATOM 654 O O . GLY A 1 87 ? -7.906 -20.241 -11.546 1.00 58.78 87 GLY A O 1
ATOM 655 N N . SER A 1 88 ? -8.076 -22.487 -11.635 1.00 59.81 88 SER A N 1
ATOM 656 C CA . SER A 1 88 ? -8.333 -22.706 -13.070 1.00 59.81 88 SER A CA 1
ATOM 657 C C . SER A 1 88 ? -9.538 -21.961 -13.690 1.00 59.81 88 SER A C 1
ATOM 659 O O . SER A 1 88 ? -10.003 -22.326 -14.762 1.00 59.81 88 SER A O 1
ATOM 661 N N . GLY A 1 89 ? -10.020 -20.881 -13.067 1.00 68.19 89 GLY A N 1
ATOM 662 C CA . GLY A 1 89 ? -11.039 -19.968 -13.592 1.00 68.19 89 GLY A CA 1
ATOM 663 C C . GLY A 1 89 ? -10.728 -18.475 -13.404 1.00 68.19 89 GLY A C 1
ATOM 664 O O . GLY A 1 89 ? -11.604 -17.647 -13.640 1.00 68.19 89 GLY A O 1
ATOM 665 N N . THR A 1 90 ? -9.521 -18.090 -12.960 1.00 77.62 90 THR A N 1
ATOM 666 C CA . THR A 1 90 ? -9.183 -16.667 -12.754 1.00 77.62 90 THR A CA 1
ATOM 667 C C . THR A 1 90 ? -8.502 -16.032 -13.967 1.00 77.62 90 THR A C 1
ATOM 669 O O . THR A 1 90 ? -7.494 -16.544 -14.449 1.00 77.62 90 THR A O 1
ATOM 672 N N . LYS A 1 91 ? -9.005 -14.878 -14.424 1.00 88.31 91 LYS A N 1
ATOM 673 C CA . LYS A 1 91 ? -8.462 -14.135 -15.574 1.00 88.31 91 LYS A CA 1
ATOM 674 C C . LYS A 1 91 ? -7.243 -13.298 -15.165 1.00 88.31 91 LYS A C 1
ATOM 676 O O . LYS A 1 91 ? -7.286 -12.588 -14.161 1.00 88.31 91 LYS A O 1
ATOM 681 N N . LEU A 1 92 ? -6.158 -13.357 -15.941 1.00 90.94 92 LEU A N 1
ATOM 682 C CA . LEU A 1 92 ? -4.942 -12.565 -15.714 1.00 90.94 92 LEU A CA 1
ATOM 683 C C . LEU A 1 92 ? -5.036 -11.218 -16.442 1.00 90.94 92 LEU A C 1
ATOM 685 O O . LEU A 1 92 ? -5.285 -11.173 -17.641 1.00 90.94 92 LEU A O 1
ATOM 689 N N . VAL A 1 93 ? -4.785 -10.128 -15.723 1.00 90.88 93 VAL A N 1
ATOM 690 C CA . VAL A 1 93 ? -4.718 -8.767 -16.264 1.00 90.88 93 VAL A CA 1
ATOM 691 C C . VAL A 1 93 ? -3.334 -8.206 -15.976 1.00 90.88 93 VAL A C 1
ATOM 693 O O . VAL A 1 93 ? -2.889 -8.176 -14.827 1.00 90.88 93 VAL A O 1
ATOM 696 N N . ILE A 1 94 ? -2.639 -7.763 -17.019 1.00 92.19 94 ILE A N 1
ATOM 697 C CA . ILE A 1 94 ? -1.297 -7.188 -16.909 1.00 92.19 94 ILE A CA 1
ATOM 698 C C . ILE A 1 94 ? -1.399 -5.682 -17.116 1.00 92.19 94 ILE A C 1
ATOM 700 O O . ILE A 1 94 ? -2.047 -5.217 -18.048 1.00 92.19 94 ILE A O 1
ATOM 704 N N . VAL A 1 95 ? -0.763 -4.919 -16.233 1.00 93.38 95 VAL A N 1
ATOM 705 C CA . VAL A 1 95 ? -0.751 -3.454 -16.279 1.00 93.38 95 VAL A CA 1
ATOM 706 C C . VAL A 1 95 ? 0.667 -2.922 -16.160 1.00 93.38 95 VAL A C 1
ATOM 708 O O . VAL A 1 95 ? 1.541 -3.576 -15.612 1.00 93.38 95 VAL A O 1
ATOM 711 N N . GLU A 1 96 ? 0.906 -1.707 -16.626 1.00 91.69 96 GLU A N 1
ATOM 712 C CA . GLU A 1 96 ? 2.258 -1.143 -16.671 1.00 91.69 96 GLU A CA 1
ATOM 713 C C . GLU A 1 96 ? 2.840 -0.804 -15.283 1.00 91.69 96 GLU A C 1
ATOM 715 O O . GLU A 1 96 ? 3.988 -1.139 -14.985 1.00 91.69 96 GLU A O 1
ATOM 720 N N . SER A 1 97 ? 2.043 -0.168 -14.410 1.00 91.81 97 SER A N 1
ATOM 721 C CA . SER A 1 97 ? 2.509 0.348 -13.117 1.00 91.81 97 SER A CA 1
ATOM 722 C C . SER A 1 97 ? 1.865 -0.365 -11.916 1.00 91.81 97 SER A C 1
ATOM 724 O O . SER A 1 97 ? 0.680 -0.720 -11.956 1.00 91.81 97 SER A O 1
ATOM 726 N N . PRO A 1 98 ? 2.597 -0.536 -10.795 1.00 91.25 98 PRO A N 1
ATOM 727 C CA . PRO A 1 98 ? 2.058 -1.159 -9.582 1.00 91.25 98 PRO A CA 1
ATOM 728 C C . PRO A 1 98 ? 0.874 -0.404 -8.974 1.00 91.25 98 PRO A C 1
ATOM 730 O O . PRO A 1 98 ? -0.029 -1.018 -8.405 1.00 91.25 98 PRO A O 1
ATOM 733 N N . ALA A 1 99 ? 0.862 0.926 -9.093 1.00 92.56 99 ALA A N 1
ATOM 734 C CA . ALA A 1 99 ? -0.236 1.754 -8.608 1.00 92.56 99 ALA A CA 1
ATOM 735 C C . ALA A 1 99 ? -1.535 1.442 -9.368 1.00 92.56 99 ALA A C 1
ATOM 737 O O . ALA A 1 99 ? -2.551 1.148 -8.737 1.00 92.56 99 ALA A O 1
ATOM 738 N N . LYS A 1 100 ? -1.473 1.378 -10.709 1.00 90.56 100 LYS A N 1
ATOM 739 C CA . LYS A 1 100 ? -2.603 0.953 -11.551 1.00 90.56 100 LYS A CA 1
ATOM 740 C C . LYS A 1 100 ? -3.079 -0.451 -11.171 1.00 90.56 100 LYS A C 1
ATOM 742 O O . LYS A 1 100 ? -4.281 -0.659 -11.034 1.00 90.56 100 LYS A O 1
ATOM 747 N N . ALA A 1 101 ? -2.161 -1.386 -10.902 1.00 92.88 101 ALA A N 1
ATOM 748 C CA . ALA A 1 101 ? -2.518 -2.751 -10.498 1.00 92.88 101 ALA A CA 1
ATOM 749 C C . ALA A 1 101 ? -3.338 -2.777 -9.204 1.00 92.88 101 ALA A C 1
ATOM 751 O O . ALA A 1 101 ? -4.344 -3.479 -9.120 1.00 92.88 101 ALA A O 1
ATOM 752 N N . ARG A 1 102 ? -2.939 -1.983 -8.201 1.00 90.12 102 ARG A N 1
ATOM 753 C CA . ARG A 1 102 ? -3.659 -1.874 -6.922 1.00 90.12 102 ARG A CA 1
ATOM 754 C C . ARG A 1 102 ? -5.055 -1.293 -7.106 1.00 90.12 102 ARG A C 1
ATOM 756 O O . ARG A 1 102 ? -5.988 -1.770 -6.469 1.00 90.12 102 ARG A O 1
ATOM 763 N N . THR A 1 103 ? -5.189 -0.291 -7.964 1.00 92.38 103 THR A N 1
ATOM 764 C CA . THR A 1 103 ? -6.466 0.363 -8.249 1.00 92.38 103 THR A CA 1
ATOM 765 C C . THR A 1 103 ? -7.406 -0.560 -9.029 1.00 92.38 103 THR A C 1
ATOM 767 O O . THR A 1 103 ? -8.515 -0.824 -8.579 1.00 92.38 103 THR A O 1
ATOM 770 N N . ILE A 1 104 ? -6.944 -1.147 -10.135 1.00 91.50 104 ILE A N 1
ATOM 771 C CA . ILE A 1 104 ? -7.751 -2.032 -10.994 1.00 91.50 104 ILE A CA 1
ATOM 772 C C . ILE A 1 104 ? -8.136 -3.326 -10.267 1.00 91.50 104 ILE A C 1
ATOM 774 O O . ILE A 1 104 ? -9.259 -3.801 -10.404 1.00 91.50 104 ILE A O 1
ATOM 778 N N . SER A 1 105 ? -7.250 -3.862 -9.423 1.00 89.81 105 SER A N 1
ATOM 779 C CA . SER A 1 105 ? -7.549 -5.028 -8.579 1.00 89.81 105 SER A CA 1
ATOM 780 C C . SER A 1 105 ? -8.718 -4.775 -7.617 1.00 89.81 105 SER A C 1
ATOM 782 O O . SER A 1 105 ? -9.518 -5.676 -7.371 1.00 89.81 105 SER A O 1
ATOM 784 N N . ARG A 1 106 ? -8.865 -3.541 -7.110 1.00 89.56 106 ARG A N 1
ATOM 785 C CA . ARG A 1 106 ? -10.013 -3.158 -6.271 1.00 89.56 106 ARG A CA 1
ATOM 786 C C . ARG A 1 106 ? -11.312 -3.075 -7.070 1.00 89.56 106 ARG A C 1
ATOM 788 O O . ARG A 1 106 ? -12.345 -3.444 -6.529 1.00 89.56 106 ARG A O 1
ATOM 795 N N . TYR A 1 107 ? -11.252 -2.623 -8.323 1.00 92.56 107 TYR A N 1
ATOM 796 C CA . TYR A 1 107 ? -12.434 -2.485 -9.177 1.00 92.56 107 TYR A CA 1
ATOM 797 C C . TYR A 1 107 ? -12.942 -3.822 -9.730 1.00 92.56 107 TYR A C 1
ATOM 799 O O . TYR A 1 107 ? -14.138 -4.074 -9.690 1.00 92.56 107 TYR A O 1
ATOM 807 N N . LEU A 1 108 ? -12.052 -4.695 -10.216 1.00 89.19 108 LEU A N 1
ATOM 808 C CA . LEU A 1 108 ? -12.446 -5.975 -10.826 1.00 89.19 108 LEU A CA 1
ATOM 809 C C . LEU A 1 108 ? -12.844 -7.046 -9.797 1.00 89.19 108 LEU A C 1
ATOM 811 O O . LEU A 1 108 ? -13.605 -7.957 -10.110 1.00 89.19 108 LEU A O 1
ATOM 815 N N . GLY A 1 109 ? -12.330 -6.956 -8.568 1.00 85.38 109 GLY A N 1
ATOM 816 C CA . GLY A 1 109 ? -12.723 -7.843 -7.477 1.00 85.38 109 GLY A CA 1
ATOM 817 C C . GLY A 1 109 ? -12.176 -9.274 -7.580 1.00 85.38 109 GLY A C 1
ATOM 818 O O . GLY A 1 109 ? -11.038 -9.518 -7.990 1.00 85.38 109 GLY A O 1
ATOM 819 N N . LYS A 1 110 ? -12.960 -10.242 -7.090 1.00 82.06 110 LYS A N 1
ATOM 820 C CA . LYS A 1 110 ? -12.571 -11.663 -7.028 1.00 82.06 110 LYS A CA 1
ATOM 821 C C . LYS A 1 110 ? -12.716 -12.295 -8.420 1.00 82.06 110 LYS A C 1
ATOM 823 O O . LYS A 1 110 ? -13.687 -12.029 -9.109 1.00 82.06 110 LYS A O 1
ATOM 828 N N . GLY A 1 111 ? -11.757 -13.131 -8.822 1.00 84.81 111 GLY A N 1
ATOM 829 C CA . GLY A 1 111 ? -11.745 -13.780 -10.145 1.00 84.81 111 GLY A CA 1
ATOM 830 C C . GLY A 1 111 ? -10.744 -13.185 -11.140 1.00 84.81 111 GLY A C 1
ATOM 831 O O . GLY A 1 111 ? -10.466 -13.806 -12.162 1.00 84.81 111 GLY A O 1
ATOM 832 N N . TYR A 1 112 ? -10.134 -12.042 -10.815 1.00 88.44 112 TYR A N 1
ATOM 833 C CA . TYR A 1 112 ? -9.064 -1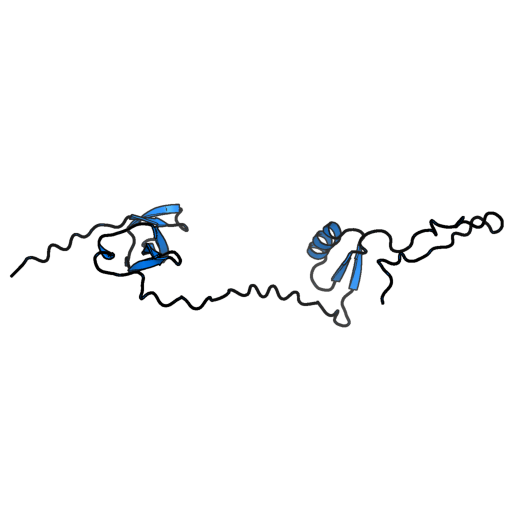1.444 -11.609 1.00 88.44 112 TYR A CA 1
ATOM 834 C C . TYR A 1 112 ? -7.743 -11.427 -10.837 1.00 88.44 112 TYR A C 1
ATOM 836 O O . TYR A 1 112 ? -7.683 -11.067 -9.657 1.00 88.44 112 TYR A O 1
ATOM 844 N N . VAL A 1 113 ? -6.664 -11.805 -11.516 1.00 89.69 113 VAL A N 1
ATOM 845 C CA . VAL A 1 113 ? -5.291 -11.664 -11.032 1.00 89.69 113 VAL A CA 1
ATOM 846 C C . VAL A 1 113 ? -4.671 -10.496 -11.779 1.00 89.69 113 VAL A C 1
ATOM 848 O O . VAL A 1 113 ? -4.440 -10.588 -12.976 1.00 89.69 113 VAL A O 1
ATOM 851 N N . VAL A 1 114 ? -4.404 -9.391 -11.083 1.00 91.69 114 VAL A N 1
ATOM 852 C CA . VAL A 1 114 ? -3.798 -8.201 -11.696 1.00 91.69 114 VAL A CA 1
ATOM 853 C C . VAL A 1 114 ? -2.313 -8.142 -11.341 1.00 91.69 114 VAL A C 1
ATOM 855 O O . VAL A 1 114 ? -1.972 -8.056 -10.159 1.00 91.69 114 VAL A O 1
ATOM 858 N N . LYS A 1 115 ? -1.428 -8.185 -12.342 1.00 89.88 115 LYS A N 1
ATOM 859 C CA . LYS A 1 115 ? 0.034 -8.083 -12.176 1.00 89.88 115 LYS A CA 1
ATOM 860 C C . LYS A 1 115 ? 0.587 -6.860 -12.901 1.00 89.88 115 LYS A C 1
ATOM 862 O O . LYS A 1 115 ? 0.064 -6.461 -13.935 1.00 89.88 115 LYS A O 1
ATOM 867 N N . ALA A 1 116 ? 1.652 -6.274 -12.359 1.00 92.25 116 ALA A N 1
ATOM 868 C CA . ALA A 1 116 ? 2.348 -5.163 -12.999 1.00 92.25 116 ALA A CA 1
ATOM 869 C C . ALA A 1 116 ? 3.538 -5.667 -13.837 1.00 92.25 116 ALA A C 1
ATOM 871 O O . ALA A 1 116 ? 4.275 -6.530 -13.366 1.00 92.25 116 ALA A O 1
ATOM 872 N N . SER A 1 117 ? 3.750 -5.115 -15.035 1.00 88.00 117 SER A N 1
ATOM 873 C CA . SER A 1 117 ? 4.891 -5.419 -15.913 1.00 88.00 117 SER A CA 1
ATOM 874 C C . SER A 1 117 ? 6.171 -4.676 -15.521 1.00 88.00 117 SER A C 1
ATOM 876 O O . SER A 1 117 ? 7.232 -4.984 -16.065 1.00 88.00 117 SER A O 1
ATOM 878 N N . LEU A 1 118 ? 6.073 -3.712 -14.591 1.00 84.12 118 LEU A N 1
ATOM 879 C CA . LEU A 1 118 ? 7.182 -2.883 -14.104 1.00 84.12 118 LEU A CA 1
ATOM 880 C C . LEU A 1 118 ? 7.927 -2.210 -15.272 1.00 84.12 118 LEU A C 1
ATOM 882 O O . LEU A 1 118 ? 9.130 -2.388 -15.444 1.00 84.12 118 LEU A O 1
ATOM 886 N N . GLY A 1 119 ? 7.188 -1.509 -16.138 1.00 82.31 119 GLY A N 1
ATOM 887 C CA . GLY A 1 119 ? 7.732 -0.837 -17.328 1.00 82.31 119 GLY A CA 1
ATOM 888 C C . GLY A 1 119 ? 7.886 -1.746 -18.557 1.00 82.31 119 GLY A C 1
ATOM 889 O O . GLY A 1 119 ? 7.208 -2.773 -18.671 1.00 82.31 119 GLY A O 1
ATOM 890 N N . HIS A 1 120 ? 8.783 -1.369 -19.478 1.00 85.31 120 HIS A N 1
ATOM 891 C CA . HIS A 1 120 ? 8.976 -2.036 -20.774 1.00 85.31 120 HIS A CA 1
ATOM 892 C C . HIS A 1 120 ? 9.471 -3.479 -20.630 1.00 85.31 120 HIS A C 1
ATOM 894 O O . HIS A 1 120 ? 10.390 -3.767 -19.866 1.00 85.31 120 HIS A O 1
ATOM 900 N N . VAL A 1 121 ? 8.839 -4.409 -21.349 1.00 84.81 121 VAL A N 1
ATOM 901 C CA . VAL A 1 121 ? 9.187 -5.845 -21.325 1.00 84.81 121 VAL A CA 1
ATOM 902 C C . VAL A 1 121 ? 10.205 -6.198 -22.414 1.00 84.81 121 VAL A C 1
ATOM 904 O O . VAL A 1 121 ? 10.981 -7.139 -22.264 1.00 84.81 121 VAL A O 1
ATOM 907 N N . ARG A 1 122 ? 10.220 -5.432 -23.506 1.00 85.75 122 ARG A N 1
ATOM 908 C CA . ARG A 1 122 ? 11.164 -5.554 -24.618 1.00 85.75 122 ARG A CA 1
ATOM 909 C C . ARG A 1 122 ? 11.695 -4.169 -24.945 1.00 85.75 122 ARG A C 1
ATOM 911 O O . ARG A 1 122 ? 10.919 -3.217 -24.941 1.00 85.75 122 ARG A O 1
ATOM 918 N N . ASP A 1 123 ? 12.988 -4.095 -25.213 1.00 85.69 123 ASP A N 1
ATOM 919 C CA . ASP A 1 123 ? 13.669 -2.878 -25.647 1.00 85.69 123 ASP A CA 1
ATOM 920 C C . ASP A 1 123 ? 14.523 -3.189 -26.885 1.00 85.69 123 ASP A C 1
ATOM 922 O O . ASP A 1 123 ? 14.766 -4.357 -27.219 1.00 85.69 123 ASP A O 1
ATOM 926 N N . LEU A 1 124 ? 14.944 -2.146 -27.590 1.00 84.25 124 LEU A N 1
ATOM 927 C CA . LEU A 1 124 ? 15.905 -2.246 -28.680 1.00 84.25 124 LEU A CA 1
ATOM 928 C C . LEU A 1 124 ? 17.310 -2.521 -28.124 1.00 84.25 124 LEU A C 1
ATOM 930 O O . LEU A 1 124 ? 17.632 -2.249 -26.963 1.00 84.25 124 LEU A O 1
ATOM 934 N N . LEU A 1 125 ? 18.173 -3.088 -28.959 1.00 79.38 125 LEU A N 1
ATOM 935 C CA . LEU A 1 125 ? 19.571 -3.327 -28.629 1.00 79.38 125 LEU A CA 1
ATOM 936 C C . LEU A 1 125 ? 20.324 -1.988 -28.576 1.00 79.38 125 LEU A C 1
ATOM 938 O O . LEU A 1 125 ? 20.708 -1.428 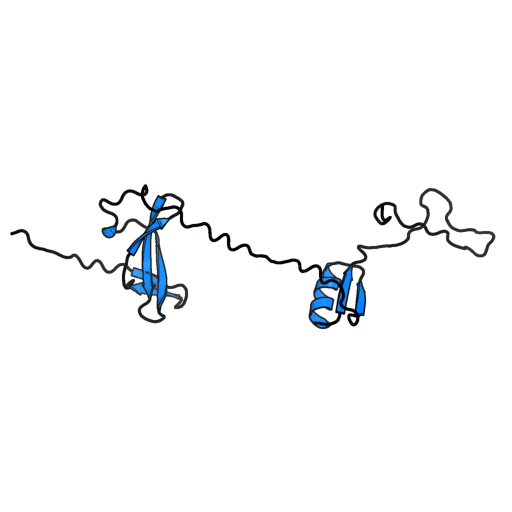-29.593 1.00 79.38 125 LEU A O 1
ATOM 942 N N . ARG A 1 126 ? 20.591 -1.465 -27.377 1.00 73.00 126 ARG A N 1
ATOM 943 C CA . ARG A 1 126 ? 21.328 -0.192 -27.230 1.00 73.00 126 ARG A CA 1
ATOM 944 C C . ARG A 1 126 ? 22.743 -0.217 -27.820 1.00 73.00 126 ARG A C 1
ATOM 946 O O . ARG A 1 126 ? 23.291 0.831 -28.125 1.00 73.00 126 ARG A O 1
ATOM 953 N N . SER A 1 127 ? 23.334 -1.403 -27.954 1.00 73.25 127 SER A N 1
ATOM 954 C CA . SER A 1 127 ? 24.717 -1.598 -28.393 1.00 73.25 127 SER A CA 1
ATOM 955 C C . SER A 1 127 ? 24.903 -1.686 -29.912 1.00 73.25 127 SER A C 1
ATOM 957 O O . SER A 1 127 ? 26.041 -1.684 -30.364 1.00 73.25 127 SER A O 1
ATOM 959 N N . GLN A 1 128 ? 23.832 -1.820 -30.702 1.00 70.31 128 GLN A N 1
ATOM 960 C CA . GLN A 1 128 ? 23.906 -1.929 -32.167 1.00 70.31 128 GLN A CA 1
ATOM 961 C C . GLN A 1 128 ? 22.730 -1.196 -32.819 1.00 70.31 128 GLN A C 1
ATOM 963 O O . G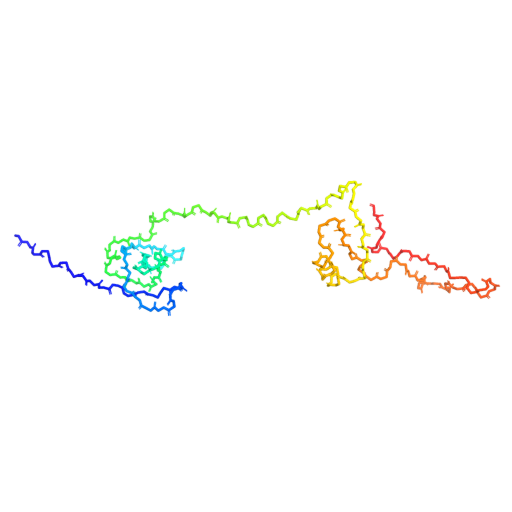LN A 1 128 ? 21.673 -1.056 -32.204 1.00 70.31 128 GLN A O 1
ATOM 968 N N . MET A 1 129 ? 22.883 -0.772 -34.081 1.00 73.31 129 MET A N 1
ATOM 969 C CA . MET A 1 129 ? 21.756 -0.287 -34.886 1.00 73.31 129 MET A CA 1
ATOM 970 C C . MET A 1 129 ? 20.691 -1.388 -34.952 1.00 73.31 129 MET A C 1
ATOM 972 O O . MET A 1 129 ? 20.832 -2.394 -35.640 1.00 73.31 129 MET A O 1
ATOM 976 N N . SER A 1 130 ? 19.646 -1.225 -34.142 1.00 71.88 130 SER A N 1
ATOM 977 C CA . SER A 1 130 ? 18.629 -2.253 -33.880 1.00 71.88 130 SER A CA 1
ATOM 978 C C . SER A 1 130 ? 17.540 -2.310 -34.938 1.00 71.88 130 SER A C 1
ATOM 980 O O . SER A 1 130 ? 16.536 -2.995 -34.754 1.00 71.88 130 SER A O 1
ATOM 982 N N . VAL A 1 131 ? 17.721 -1.556 -36.012 1.00 79.44 131 VAL A N 1
ATOM 983 C CA . VAL A 1 131 ? 16.756 -1.358 -37.077 1.00 79.44 131 VAL A CA 1
ATOM 984 C C . VAL A 1 131 ? 17.480 -1.663 -38.375 1.00 79.44 131 VAL A C 1
ATOM 986 O O . VAL A 1 131 ? 18.507 -1.059 -38.675 1.00 79.44 131 VAL A O 1
ATOM 989 N N . ASP A 1 132 ? 16.967 -2.647 -39.101 1.00 80.62 132 ASP A N 1
ATOM 990 C CA . ASP A 1 132 ? 17.503 -3.037 -40.397 1.00 80.62 132 ASP A CA 1
ATOM 991 C C . ASP A 1 132 ? 16.957 -2.096 -41.480 1.00 80.62 132 ASP A C 1
ATOM 993 O O . ASP A 1 132 ? 15.773 -2.156 -41.806 1.00 80.62 132 ASP A O 1
ATOM 997 N N . ILE A 1 133 ? 17.797 -1.187 -41.982 1.00 82.69 133 ILE A N 1
ATOM 998 C CA . ILE A 1 133 ? 17.400 -0.153 -42.954 1.00 82.69 133 ILE A CA 1
ATOM 999 C C . ILE A 1 133 ? 17.086 -0.779 -44.320 1.00 82.69 133 ILE A C 1
ATOM 1001 O O . ILE A 1 133 ? 16.203 -0.296 -45.023 1.00 82.69 133 ILE A O 1
ATOM 1005 N N . GLU A 1 134 ? 17.752 -1.879 -44.673 1.00 83.31 134 GLU A N 1
ATOM 1006 C CA . GLU A 1 134 ? 17.572 -2.544 -45.966 1.00 83.31 134 GLU A CA 1
ATOM 1007 C C . GLU A 1 134 ? 16.330 -3.441 -45.976 1.00 83.31 134 GLU A C 1
ATOM 1009 O O . GLU A 1 134 ? 15.657 -3.571 -46.996 1.00 83.31 134 GLU A O 1
ATOM 1014 N N . ASN A 1 135 ? 15.954 -3.997 -44.819 1.00 79.56 135 ASN A N 1
ATOM 1015 C CA . ASN A 1 135 ? 14.758 -4.825 -44.668 1.00 79.56 135 ASN A CA 1
ATOM 1016 C C . ASN A 1 135 ? 13.609 -4.080 -43.967 1.00 79.56 135 ASN A C 1
ATOM 1018 O O . ASN A 1 135 ? 13.172 -4.478 -42.882 1.00 79.56 135 ASN A O 1
ATOM 1022 N N . ASN A 1 136 ? 13.084 -3.021 -44.596 1.00 84.81 136 ASN A N 1
ATOM 1023 C CA . ASN A 1 136 ? 11.866 -2.305 -44.170 1.00 84.81 136 ASN A CA 1
ATOM 1024 C C . ASN A 1 136 ? 11.865 -1.860 -42.693 1.00 84.81 136 ASN A C 1
ATOM 1026 O O . ASN A 1 136 ? 10.844 -1.949 -42.008 1.00 84.81 136 ASN A O 1
ATOM 1030 N N . PHE A 1 137 ? 13.006 -1.396 -42.179 1.00 85.38 137 PHE A N 1
ATOM 1031 C CA . PHE A 1 137 ? 13.152 -0.937 -40.793 1.00 85.38 137 PHE A CA 1
ATOM 1032 C C . PHE A 1 137 ? 12.752 -1.990 -39.750 1.00 85.38 137 PHE A C 1
ATOM 1034 O O . PHE A 1 137 ? 12.234 -1.652 -38.683 1.00 85.38 137 PHE A O 1
ATOM 1041 N N . LYS A 1 138 ? 12.986 -3.281 -40.025 1.00 84.62 138 LYS A N 1
ATOM 1042 C CA . LYS A 1 138 ? 12.607 -4.359 -39.104 1.00 84.62 138 LYS A CA 1
ATOM 1043 C C . LYS A 1 138 ? 13.367 -4.222 -37.772 1.00 84.62 138 LYS A C 1
ATOM 1045 O O . LYS A 1 138 ? 14.596 -4.350 -37.758 1.00 84.62 138 LYS A O 1
ATOM 1050 N N . PRO A 1 139 ? 12.673 -4.004 -36.637 1.00 85.12 139 PRO A N 1
ATOM 1051 C CA . PRO A 1 139 ? 13.330 -3.829 -35.351 1.00 85.12 139 PRO A CA 1
ATOM 1052 C C . PRO A 1 139 ? 13.726 -5.178 -34.738 1.00 85.12 139 PRO A C 1
ATOM 1054 O O . PRO A 1 139 ? 12.942 -6.132 -34.703 1.00 85.12 139 PRO A O 1
ATOM 1057 N N . LYS A 1 140 ? 14.940 -5.254 -34.191 1.00 83.06 140 LYS A N 1
ATOM 1058 C CA . LYS A 1 140 ? 15.418 -6.381 -33.382 1.00 83.06 140 LYS A CA 1
ATOM 1059 C C . LYS A 1 140 ? 15.223 -6.059 -31.899 1.00 83.06 140 LYS A C 1
ATOM 1061 O O . LYS A 1 140 ? 15.941 -5.242 -31.328 1.00 83.06 140 LYS A O 1
ATOM 1066 N N . TYR A 1 141 ? 14.255 -6.722 -31.268 1.00 86.00 141 TYR A N 1
ATOM 1067 C CA . TYR A 1 141 ? 13.964 -6.557 -29.842 1.00 86.00 141 TYR A CA 1
ATOM 1068 C C . TYR A 1 141 ? 14.715 -7.567 -28.974 1.00 86.00 141 TYR A C 1
ATOM 1070 O O . TYR A 1 141 ? 14.831 -8.743 -29.321 1.00 86.00 141 TYR A O 1
ATOM 1078 N N . ARG A 1 142 ? 15.125 -7.136 -27.781 1.00 84.38 142 ARG A N 1
ATOM 1079 C CA . ARG A 1 142 ? 15.662 -7.997 -26.723 1.00 84.38 142 ARG A CA 1
ATOM 1080 C C . ARG A 1 142 ? 14.895 -7.769 -25.422 1.00 84.38 142 ARG A C 1
ATOM 1082 O O . ARG A 1 142 ? 14.507 -6.652 -25.096 1.00 84.38 142 ARG A O 1
ATOM 1089 N N . VAL A 1 143 ? 14.682 -8.842 -24.659 1.00 84.25 143 VAL A N 1
ATOM 1090 C CA . VAL A 1 143 ? 14.195 -8.736 -23.274 1.00 84.25 143 VAL A CA 1
ATOM 1091 C C . VAL A 1 143 ? 15.361 -8.252 -22.404 1.00 84.25 143 VAL A C 1
ATOM 1093 O O . VAL A 1 143 ? 16.396 -8.930 -22.395 1.00 84.25 143 VAL A O 1
ATOM 1096 N N . PRO A 1 144 ? 15.237 -7.106 -21.704 1.00 77.75 144 PRO A N 1
ATOM 1097 C CA . PRO A 1 144 ? 16.278 -6.612 -20.808 1.00 77.75 144 PRO A CA 1
ATOM 1098 C C . PRO A 1 144 ? 16.701 -7.676 -19.790 1.00 77.75 144 PRO A C 1
ATOM 1100 O O . PRO A 1 144 ? 15.873 -8.462 -19.327 1.00 77.75 144 PRO A O 1
ATOM 1103 N N . ASN A 1 145 ? 17.987 -7.699 -19.428 1.00 76.50 145 ASN A N 1
ATOM 1104 C CA . ASN A 1 145 ? 18.544 -8.732 -18.544 1.00 76.50 145 ASN A CA 1
ATOM 1105 C C . ASN A 1 145 ? 17.846 -8.783 -17.177 1.00 76.50 145 ASN A C 1
ATOM 1107 O O . ASN A 1 145 ? 17.650 -9.866 -16.644 1.00 76.50 145 ASN A O 1
ATOM 1111 N N . GLU A 1 146 ? 17.387 -7.639 -16.671 1.00 73.94 146 GLU A N 1
ATOM 1112 C CA . GLU A 1 146 ? 16.626 -7.516 -15.418 1.00 73.94 146 GLU A CA 1
ATOM 1113 C C . GLU A 1 146 ? 15.308 -8.311 -15.411 1.00 73.94 146 GLU A C 1
ATOM 1115 O O . GLU A 1 146 ? 14.750 -8.576 -14.349 1.00 73.94 146 GLU A O 1
ATOM 1120 N N . LYS A 1 147 ? 14.788 -8.684 -16.590 1.00 71.00 147 LYS A N 1
ATOM 1121 C CA . LYS A 1 147 ? 13.521 -9.414 -16.761 1.00 71.00 147 LYS A CA 1
ATOM 1122 C C . LYS A 1 147 ? 13.697 -10.821 -17.332 1.00 71.00 147 LYS A C 1
ATOM 1124 O O . LYS A 1 147 ? 12.696 -11.496 -17.577 1.00 71.00 147 LYS A O 1
ATOM 1129 N N . ARG A 1 148 ? 14.933 -11.278 -17.566 1.00 72.62 148 ARG A N 1
ATOM 1130 C CA . ARG A 1 148 ? 15.188 -12.682 -17.914 1.00 72.62 148 ARG A CA 1
ATOM 1131 C C . ARG A 1 148 ? 14.982 -13.541 -16.668 1.00 72.62 148 ARG A C 1
ATOM 1133 O O . ARG A 1 148 ? 15.528 -13.234 -15.615 1.00 72.62 148 ARG A O 1
ATOM 1140 N N . ALA A 1 149 ? 14.197 -14.607 -16.799 1.00 63.03 149 ALA A N 1
ATOM 1141 C CA . ALA A 1 149 ? 14.176 -15.659 -15.792 1.00 63.03 149 ALA A CA 1
ATOM 1142 C C . ALA A 1 149 ? 15.535 -16.381 -15.828 1.00 63.03 149 ALA A C 1
ATOM 1144 O O . ALA A 1 149 ? 15.984 -16.746 -16.918 1.00 63.03 149 ALA A O 1
ATOM 1145 N N . VAL A 1 150 ? 16.188 -16.491 -14.667 1.00 52.53 150 VAL A N 1
ATOM 1146 C CA . VAL A 1 150 ? 17.377 -17.332 -14.439 1.00 52.53 150 VAL A CA 1
ATOM 1147 C C . VAL A 1 150 ? 16.915 -18.754 -14.170 1.00 52.53 150 VAL A C 1
ATOM 1149 O O . VAL A 1 150 ? 15.914 -18.892 -13.428 1.00 52.53 150 VAL A O 1
#

Radius of gyration: 31.95 Å; chains: 1; bounding box: 46×35×112 Å

Sequence (150 aa):
MPETGKANHEIIGYCPKCRAKRPIQNPEPVFTSNGRPAVRGTCPVCGGTIFRLGATPLHQGLTPAQTKAKPSTQRTRNRSQTTKTPGSGTKLVIVESPAKARTISRYLGKGYVVKASLGHVRDLLRSQMSVDIENNFKPKYRVPNEKRAV

Secondary structure (DSSP, 8-state):
-----------EEEETTTTEEEEPEEEEEEE-TTS-EEEEEE-TTT-PEEEEES--GGGTT--GGGS--------------------TTPEEEEESSHHHHHHHHHHH-TTEEEEE--S-S-EE-TTS--EETTTTTEE-EE--GGGS--

Foldseek 3Di:
DDDPPPPPPQDWFAFPVVRDIDGFDPWDWDADPVRFIKTWGADPPPRGITIGTDDDPNCVPDGSPPPPDDPPPPVPPCPVPPPPPQDPQAAEAEAADPVVQVVVCVVVDPRYDYYHPPHDQKDADPVDQQFDPVPVRDGDIDGPPVNDDD

pLDDT: mean 75.83, std 14.95, range [42.12, 93.38]